Protein AF-X1VZT0-F1 (afdb_monomer)

Solvent-accessible surface area (backbone atoms only — not comparable to full-atom values): 5248 Å² total; per-residue (Å²): 135,85,82,82,69,74,64,85,53,89,99,48,83,54,61,50,88,74,33,56,76,38,57,56,47,76,29,80,21,68,73,40,55,67,78,72,70,45,52,60,78,23,40,93,92,36,34,26,45,52,53,44,31,36,26,55,13,73,58,101,50,44,72,42,79,43,82,56,90,55,36,68,47,81,44,73,59,50,76,43,74,55,82,79,135

Sequence (85 aa):
MAETYGKQINEKVILYQDFRVNTSITINGDADFAKYKLPGNGSIHNPFLIKDLFIETTNISGIYISSTTKNFIIQNCYVEAKEYG

Nearest PDB structures (foldseek):
  7xza-assembly2_B  TM=6.521E-01  e=3.343E+00  Flavobacteriaceae bacterium SA-0082
  7xze-assembly2_B  TM=6.634E-01  e=6.364E+00  Flavobacteriaceae bacterium SA-0082

Radius of gyration: 14.39 Å; Cα contacts (8 Å, |Δi|>4): 148; chains: 1; bounding box: 34×38×42 Å

Structure (mmCIF, N/CA/C/O backbone):
data_AF-X1VZT0-F1
#
_entry.id   AF-X1VZT0-F1
#
loop_
_atom_site.group_PDB
_atom_site.id
_atom_site.type_symbol
_atom_site.label_atom_id
_atom_site.label_alt_id
_atom_site.label_comp_id
_atom_site.label_asym_id
_atom_site.label_entity_id
_atom_site.label_seq_id
_atom_site.pdbx_PDB_ins_code
_atom_site.Cartn_x
_atom_site.Cartn_y
_atom_site.Cartn_z
_atom_site.occupancy
_atom_site.B_iso_or_equiv
_atom_site.auth_seq_id
_atom_site.auth_comp_id
_atom_site.auth_asym_id
_atom_site.auth_atom_id
_atom_site.pdbx_PDB_model_num
ATOM 1 N N . MET A 1 1 ? -5.083 -8.847 -28.636 1.00 37.84 1 MET A N 1
ATOM 2 C CA . MET A 1 1 ? -4.482 -10.093 -28.121 1.00 37.84 1 MET A CA 1
ATOM 3 C C . MET A 1 1 ? -3.974 -9.762 -26.730 1.00 37.84 1 MET A C 1
ATOM 5 O O . MET A 1 1 ? -3.166 -8.853 -26.622 1.00 37.84 1 MET A O 1
ATOM 9 N N . ALA A 1 2 ? -4.557 -10.343 -25.680 1.00 36.12 2 ALA A N 1
ATOM 10 C CA . ALA A 1 2 ? -4.126 -10.095 -24.305 1.00 36.12 2 ALA A CA 1
ATOM 11 C C . ALA A 1 2 ? -3.049 -11.128 -23.958 1.00 36.12 2 ALA A C 1
ATOM 13 O O . ALA A 1 2 ? -3.342 -12.320 -23.869 1.00 36.12 2 ALA A O 1
ATOM 14 N N . GLU A 1 3 ? -1.801 -10.687 -23.843 1.00 40.34 3 GLU A N 1
ATOM 15 C CA . GLU A 1 3 ? -0.696 -11.545 -23.423 1.00 40.34 3 GLU A CA 1
ATOM 16 C C . GLU A 1 3 ? -0.846 -11.848 -21.929 1.00 40.34 3 GLU A C 1
ATOM 18 O O . GLU A 1 3 ? -0.893 -10.952 -21.087 1.00 40.34 3 GLU A O 1
ATOM 23 N N . THR A 1 4 ? -0.997 -13.133 -21.610 1.00 43.03 4 THR A N 1
ATOM 24 C CA . THR A 1 4 ? -1.085 -13.621 -20.233 1.00 43.03 4 THR A CA 1
ATOM 25 C C . THR A 1 4 ? 0.336 -13.816 -19.721 1.00 43.03 4 THR A C 1
ATOM 27 O O . THR A 1 4 ? 0.999 -14.781 -20.092 1.00 43.03 4 THR A O 1
ATOM 30 N N . TYR A 1 5 ? 0.816 -12.897 -18.890 1.00 47.25 5 TYR A N 1
ATOM 31 C CA . TYR A 1 5 ? 2.050 -13.091 -18.130 1.00 47.25 5 TYR A CA 1
ATOM 32 C C . TYR A 1 5 ? 1.734 -14.044 -16.968 1.00 47.25 5 TYR A C 1
ATOM 34 O O . TYR A 1 5 ? 0.633 -13.980 -16.432 1.00 47.25 5 TYR A O 1
ATOM 42 N N . GLY A 1 6 ? 2.630 -14.988 -16.659 1.00 46.81 6 GLY A N 1
ATOM 43 C CA . GLY A 1 6 ? 2.475 -16.099 -15.704 1.00 46.81 6 GLY A CA 1
ATOM 44 C C . GLY A 1 6 ? 3.819 -16.395 -15.025 1.00 46.81 6 GLY A C 1
ATOM 45 O O . GLY A 1 6 ? 4.809 -16.553 -15.730 1.00 46.81 6 GLY A O 1
ATOM 46 N N . LYS A 1 7 ? 3.888 -16.440 -13.683 1.00 48.66 7 LYS A N 1
ATOM 47 C CA . LYS A 1 7 ? 5.109 -16.718 -12.913 1.00 48.66 7 LYS A CA 1
ATOM 48 C C . LYS A 1 7 ? 4.829 -17.946 -12.082 1.00 48.66 7 LYS A C 1
ATOM 50 O O . LYS A 1 7 ? 3.927 -17.974 -11.249 1.00 48.66 7 LYS A O 1
ATOM 55 N N . GLN A 1 8 ? 5.590 -18.987 -12.372 1.00 42.06 8 GLN A N 1
ATOM 56 C CA . GLN A 1 8 ? 5.482 -20.264 -11.702 1.00 42.06 8 GLN A CA 1
ATOM 57 C C . GLN A 1 8 ? 6.160 -20.150 -10.334 1.00 42.06 8 GLN A C 1
ATOM 59 O O . GLN A 1 8 ? 7.384 -20.079 -10.248 1.00 42.06 8 GLN A O 1
ATOM 64 N N . ILE A 1 9 ? 5.364 -20.123 -9.265 1.00 48.62 9 ILE A N 1
ATOM 65 C CA . ILE A 1 9 ? 5.841 -20.392 -7.907 1.00 48.62 9 ILE A CA 1
ATOM 66 C C . ILE A 1 9 ? 5.254 -21.742 -7.486 1.00 48.62 9 ILE A C 1
ATOM 68 O O . ILE A 1 9 ? 4.042 -21.904 -7.444 1.00 48.62 9 ILE A O 1
ATOM 72 N N . ASN A 1 10 ? 6.1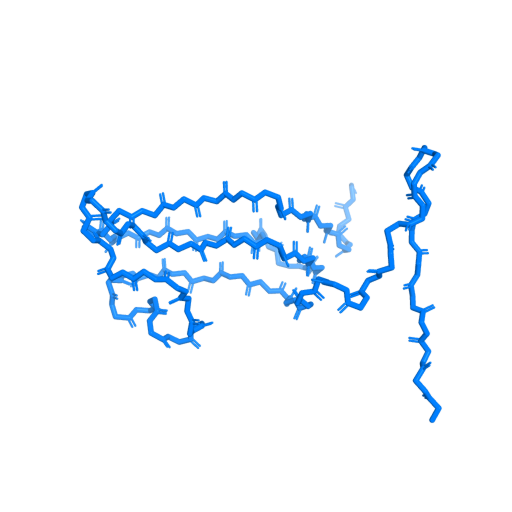33 -22.733 -7.320 1.00 42.53 10 ASN A N 1
ATOM 73 C CA . ASN A 1 10 ? 5.925 -24.087 -6.790 1.00 42.53 10 ASN A CA 1
ATOM 74 C C . ASN A 1 10 ? 4.456 -24.575 -6.698 1.00 42.53 10 ASN A C 1
ATOM 76 O O . ASN A 1 10 ? 3.707 -24.207 -5.798 1.00 42.53 10 ASN A O 1
ATOM 80 N N . GLU A 1 11 ? 4.086 -25.439 -7.649 1.00 47.44 11 GLU A N 1
ATOM 81 C CA . GLU A 1 11 ? 2.848 -26.244 -7.740 1.00 47.44 11 GLU A CA 1
ATOM 82 C C . GLU A 1 11 ? 1.496 -25.521 -7.880 1.00 47.44 11 GLU A C 1
ATOM 84 O O . GLU A 1 11 ? 0.499 -26.179 -8.177 1.00 47.44 11 GLU A O 1
ATOM 89 N N . LYS A 1 12 ? 1.431 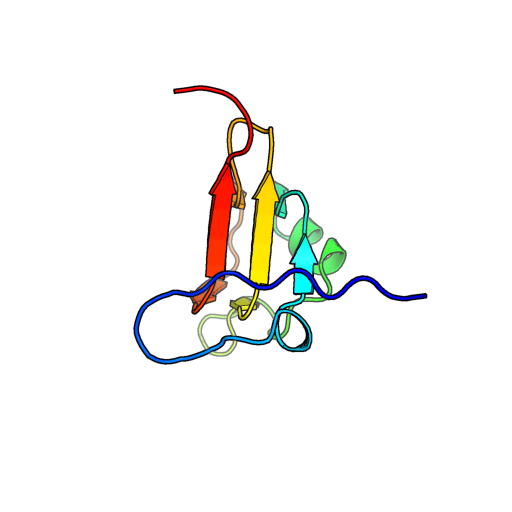-24.185 -7.810 1.00 41.34 12 LYS A N 1
ATOM 90 C CA . LYS A 1 12 ? 0.204 -23.439 -8.135 1.00 41.34 12 LYS A CA 1
ATOM 91 C C . LYS A 1 12 ? 0.477 -22.401 -9.217 1.00 41.34 12 LYS A C 1
ATOM 93 O O . LYS A 1 12 ? 1.121 -21.385 -8.978 1.00 41.34 12 LYS A O 1
ATOM 98 N N . VAL A 1 13 ? -0.042 -22.644 -10.421 1.00 49.00 13 VAL A N 1
ATOM 99 C CA . VAL A 1 13 ? -0.112 -21.616 -11.468 1.00 49.00 13 VAL A CA 1
ATOM 100 C C . VAL A 1 13 ? -1.088 -20.549 -10.978 1.00 49.00 13 VAL A C 1
ATOM 102 O O . VAL A 1 13 ? -2.302 -20.713 -11.075 1.00 49.00 13 VAL A O 1
ATOM 105 N N . ILE A 1 14 ? -0.565 -19.479 -10.383 1.00 53.84 14 ILE A N 1
ATOM 106 C CA . ILE A 1 14 ? -1.359 -18.293 -10.083 1.00 53.84 14 ILE A CA 1
ATOM 107 C C . ILE A 1 14 ? -1.562 -17.573 -11.413 1.00 53.84 14 ILE A C 1
ATOM 109 O O . ILE A 1 14 ? -0.622 -17.030 -11.994 1.00 53.84 14 ILE A O 1
ATOM 113 N N . LEU A 1 15 ? -2.789 -17.615 -11.927 1.00 50.69 15 LEU A N 1
ATOM 114 C CA . LEU A 1 15 ? -3.159 -16.814 -13.082 1.00 50.69 15 LEU A CA 1
ATOM 115 C C . LEU A 1 15 ? -3.180 -15.353 -12.624 1.00 50.69 15 LEU A C 1
ATOM 117 O O . LEU A 1 15 ? -3.966 -14.979 -11.758 1.00 50.69 15 LEU A O 1
ATOM 121 N N . TYR A 1 16 ? -2.337 -14.507 -13.215 1.00 51.91 16 TYR A N 1
ATOM 122 C CA . TYR A 1 16 ? -2.303 -13.067 -12.923 1.00 51.91 16 TYR A CA 1
ATOM 123 C C . TYR A 1 16 ? -3.623 -12.340 -13.191 1.00 51.91 16 TYR A C 1
ATOM 125 O O . TYR A 1 16 ? -3.760 -11.177 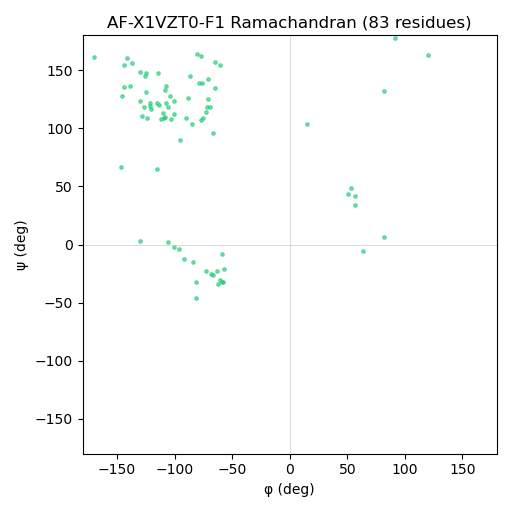-12.832 1.00 51.91 16 TYR A O 1
ATOM 133 N N . GLN A 1 17 ? -4.599 -13.012 -13.803 1.00 50.41 17 GLN A N 1
ATOM 134 C CA . GLN A 1 17 ? -5.945 -12.478 -13.973 1.00 50.41 17 GLN A CA 1
ATOM 135 C C . GLN A 1 17 ? -6.664 -12.228 -12.638 1.00 50.41 17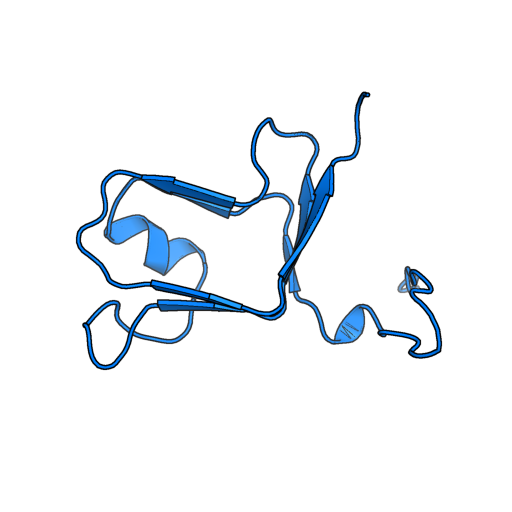 GLN A C 1
ATOM 137 O O . GLN A 1 17 ? -7.548 -11.377 -12.598 1.00 50.41 17 GLN A O 1
ATOM 142 N N . ASP A 1 18 ? -6.256 -12.895 -11.552 1.00 55.06 18 ASP A N 1
ATOM 143 C CA . ASP A 1 18 ? -6.835 -12.687 -10.217 1.00 55.06 18 ASP A CA 1
ATOM 144 C C . ASP A 1 18 ? -6.207 -11.503 -9.464 1.00 55.06 18 ASP A C 1
ATOM 146 O O . ASP A 1 18 ? -6.764 -11.021 -8.477 1.00 55.06 18 ASP A O 1
ATOM 150 N N . PHE A 1 19 ? -5.052 -11.017 -9.925 1.00 59.41 19 PHE A N 1
ATOM 151 C CA . PHE A 1 19 ? -4.299 -9.956 -9.269 1.00 59.41 19 PHE A CA 1
ATOM 152 C C . PHE A 1 19 ? -4.461 -8.632 -10.010 1.00 59.41 19 PHE A C 1
ATOM 154 O O . PHE A 1 19 ? -4.181 -8.516 -11.204 1.00 59.41 19 PHE A O 1
ATOM 161 N N . ARG A 1 20 ? -4.845 -7.574 -9.287 1.00 65.88 20 ARG A N 1
ATOM 162 C CA . ARG A 1 20 ? -4.825 -6.224 -9.864 1.00 65.88 20 ARG A CA 1
ATOM 163 C C . ARG A 1 20 ? -3.370 -5.767 -9.982 1.00 65.88 20 ARG A C 1
ATOM 165 O O . ARG A 1 20 ? -2.706 -5.556 -8.966 1.00 65.88 20 ARG A O 1
ATOM 172 N N . VAL A 1 21 ? -2.897 -5.600 -11.217 1.00 62.84 21 VAL A N 1
ATOM 173 C CA . VAL A 1 21 ? -1.545 -5.102 -11.500 1.00 62.84 21 VAL A CA 1
ATOM 174 C C . VAL A 1 21 ? -1.461 -3.616 -11.151 1.00 62.84 21 VAL A C 1
ATOM 176 O O . VAL A 1 21 ? -2.261 -2.816 -11.637 1.00 62.84 21 VAL A O 1
ATOM 179 N N . ASN A 1 22 ? -0.499 -3.245 -10.307 1.00 72.19 22 ASN A N 1
ATOM 180 C CA . ASN A 1 22 ? -0.170 -1.850 -10.005 1.00 72.19 22 ASN A CA 1
ATOM 181 C C . ASN A 1 22 ? 1.336 -1.622 -10.142 1.00 72.19 22 ASN A C 1
ATOM 183 O O . ASN A 1 22 ? 2.130 -2.507 -9.847 1.00 72.19 22 ASN A O 1
ATOM 187 N N . THR A 1 23 ? 1.729 -0.415 -10.543 1.00 80.06 23 THR A N 1
ATOM 188 C CA . THR A 1 23 ? 3.146 -0.035 -10.624 1.00 80.06 23 THR A CA 1
ATOM 189 C C . THR A 1 23 ? 3.713 0.372 -9.266 1.00 80.06 23 THR A C 1
ATOM 191 O O . THR A 1 23 ? 4.876 0.128 -8.987 1.00 80.06 23 THR A O 1
ATOM 194 N N . SER A 1 24 ? 2.893 0.967 -8.397 1.00 89.75 24 SER A N 1
ATOM 195 C CA . SER A 1 24 ? 3.165 1.178 -6.970 1.00 89.75 24 SER A CA 1
ATOM 196 C C . SER A 1 24 ? 1.899 1.660 -6.250 1.00 89.75 24 SER A C 1
ATOM 198 O O . SER A 1 24 ? 0.944 2.137 -6.873 1.00 89.75 24 SER A O 1
ATOM 200 N N . ILE A 1 25 ? 1.875 1.530 -4.923 1.00 93.12 25 ILE A N 1
ATOM 201 C CA . ILE A 1 25 ? 0.860 2.122 -4.045 1.00 93.12 25 ILE A CA 1
ATOM 202 C C . ILE A 1 25 ? 1.553 3.153 -3.155 1.00 93.12 25 ILE A C 1
ATOM 204 O O . ILE A 1 25 ? 2.443 2.798 -2.387 1.00 93.12 25 ILE A O 1
ATOM 208 N N . THR A 1 26 ? 1.112 4.406 -3.218 1.00 95.12 26 THR A N 1
ATOM 209 C CA . THR A 1 26 ? 1.643 5.510 -2.414 1.00 95.12 26 THR A CA 1
ATOM 210 C C . THR A 1 26 ? 0.486 6.210 -1.714 1.00 95.12 26 THR A C 1
ATOM 212 O O . THR A 1 26 ? -0.326 6.877 -2.351 1.00 95.12 26 THR A O 1
ATOM 215 N N . ILE A 1 27 ? 0.416 6.054 -0.397 1.00 96.38 27 ILE A N 1
ATOM 216 C CA . ILE A 1 27 ? -0.560 6.702 0.478 1.00 96.38 27 ILE A CA 1
ATOM 217 C C . ILE A 1 27 ? 0.204 7.705 1.345 1.00 96.38 27 ILE A C 1
ATOM 219 O O . ILE A 1 27 ? 0.928 7.297 2.248 1.00 96.38 27 ILE A O 1
ATOM 223 N N . ASN A 1 28 ? 0.047 9.005 1.102 1.00 96.69 28 ASN A N 1
ATOM 224 C CA . ASN A 1 28 ? 0.629 10.058 1.935 1.00 96.69 28 ASN A CA 1
ATOM 225 C C . ASN A 1 28 ? -0.479 10.881 2.605 1.00 96.69 28 ASN A C 1
ATOM 227 O O . ASN A 1 28 ? -0.669 12.064 2.323 1.00 96.69 28 ASN A O 1
ATOM 231 N N . GLY A 1 29 ? -1.239 10.219 3.475 1.00 97.19 29 GLY A N 1
ATOM 232 C CA . GLY A 1 29 ? -2.370 10.803 4.189 1.00 97.19 29 GLY A CA 1
ATOM 233 C C . GLY A 1 29 ? -3.708 10.117 3.935 1.00 97.19 29 GLY A C 1
ATOM 234 O O . GLY A 1 29 ? -3.897 9.372 2.975 1.00 97.19 29 GLY A O 1
ATOM 235 N N . ASP A 1 30 ? -4.669 10.396 4.815 1.00 97.44 30 ASP A N 1
ATOM 236 C CA . ASP A 1 30 ? -5.978 9.727 4.849 1.00 97.44 30 ASP A CA 1
ATOM 237 C C . ASP A 1 30 ? -6.778 9.874 3.545 1.00 97.44 30 ASP A C 1
ATOM 239 O O . ASP A 1 30 ? -7.522 8.970 3.165 1.00 97.44 30 ASP A O 1
ATOM 243 N N . ALA A 1 31 ? -6.618 10.997 2.842 1.00 95.38 31 ALA A N 1
ATOM 244 C CA . ALA A 1 31 ? -7.312 11.254 1.584 1.00 95.38 31 ALA A CA 1
ATOM 245 C C . ALA A 1 31 ? -6.834 10.338 0.442 1.00 95.38 31 ALA A C 1
ATOM 247 O O . ALA A 1 31 ? -7.593 10.059 -0.489 1.00 95.38 31 ALA A O 1
ATOM 248 N N . ASP A 1 32 ? -5.602 9.828 0.515 1.00 96.06 32 ASP A N 1
ATOM 249 C CA . ASP A 1 32 ? -5.000 9.058 -0.572 1.00 96.06 32 ASP A CA 1
ATOM 250 C C . ASP A 1 32 ? -5.597 7.656 -0.712 1.00 96.06 32 ASP A C 1
ATOM 252 O O . ASP A 1 32 ? -5.600 7.102 -1.811 1.00 96.06 32 ASP A O 1
ATOM 256 N N . PHE A 1 33 ? -6.199 7.106 0.347 1.00 93.19 33 PHE A N 1
ATOM 257 C CA . PHE A 1 33 ? -6.893 5.814 0.283 1.00 93.19 33 PHE A CA 1
ATOM 258 C C . PHE A 1 33 ? -8.023 5.802 -0.755 1.00 93.19 33 PHE A C 1
ATOM 260 O O . PHE A 1 33 ? -8.252 4.785 -1.416 1.00 93.19 33 PHE A O 1
ATOM 267 N N . ALA A 1 34 ? -8.686 6.944 -0.971 1.00 90.50 34 ALA A N 1
ATOM 268 C CA . ALA A 1 34 ? -9.749 7.069 -1.964 1.00 90.50 34 ALA A CA 1
ATOM 269 C C . ALA A 1 34 ? -9.239 6.913 -3.411 1.00 90.50 34 ALA A C 1
ATOM 271 O O . ALA A 1 34 ? -9.990 6.456 -4.275 1.00 90.50 34 ALA A O 1
ATOM 272 N N . LYS A 1 35 ? -7.956 7.217 -3.678 1.00 92.19 35 LYS A N 1
ATOM 273 C CA . LYS A 1 35 ? -7.340 7.108 -5.017 1.00 92.19 35 LYS A CA 1
ATOM 274 C C . LYS A 1 35 ? -7.342 5.670 -5.534 1.00 92.19 35 LYS A C 1
ATOM 276 O O . LYS A 1 35 ? -7.501 5.431 -6.729 1.00 92.19 35 LYS A O 1
ATOM 281 N N . TYR A 1 36 ? -7.199 4.705 -4.629 1.00 87.75 36 TYR A N 1
ATOM 282 C CA . TYR A 1 36 ? -7.001 3.299 -4.975 1.00 87.75 36 TYR A CA 1
ATOM 283 C C . TYR A 1 36 ? -8.292 2.472 -4.970 1.00 87.75 36 TYR A C 1
ATOM 285 O O . TYR A 1 36 ? -8.262 1.308 -5.382 1.00 87.75 36 TYR A O 1
ATOM 293 N N . LYS A 1 37 ? -9.430 3.079 -4.588 1.00 87.69 37 LYS A N 1
ATOM 294 C CA . LYS A 1 37 ? -10.744 2.418 -4.451 1.00 87.69 37 LYS A CA 1
ATOM 295 C C . LYS A 1 37 ? -10.657 1.145 -3.597 1.00 87.69 37 LYS A C 1
ATOM 297 O O . LYS A 1 37 ? -11.180 0.097 -3.970 1.00 87.69 37 LYS A O 1
ATOM 302 N N . LEU A 1 38 ? -9.929 1.236 -2.486 1.00 90.50 38 LEU A N 1
ATOM 303 C CA . LEU A 1 38 ? -9.707 0.111 -1.583 1.00 90.50 38 LEU A CA 1
ATOM 304 C C . LEU A 1 38 ? -11.003 -0.217 -0.826 1.00 90.50 38 LEU A C 1
ATOM 306 O O . LEU A 1 38 ? -11.721 0.706 -0.435 1.00 90.50 38 LEU A O 1
ATOM 310 N N . PRO A 1 39 ? -11.305 -1.504 -0.584 1.00 93.56 39 PRO A N 1
ATOM 311 C CA . PRO A 1 39 ? -12.355 -1.888 0.349 1.00 93.56 39 PRO A CA 1
ATOM 312 C C . PRO A 1 39 ? -12.055 -1.369 1.759 1.00 93.56 39 PRO A C 1
ATOM 314 O O . PRO A 1 39 ? -10.893 -1.201 2.129 1.00 93.56 39 PRO A O 1
ATOM 317 N N . GLY A 1 40 ? -13.105 -1.187 2.557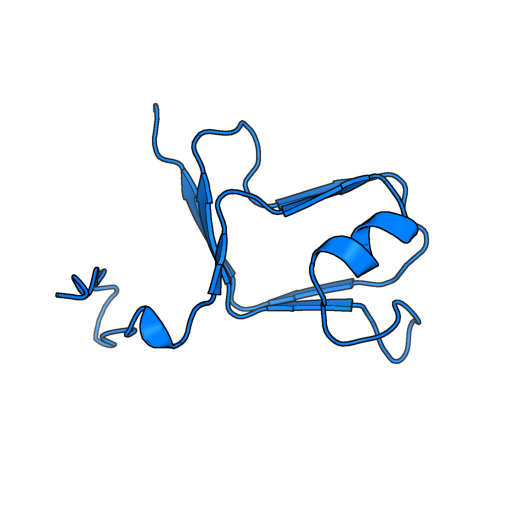 1.00 95.44 40 GLY A N 1
ATOM 318 C CA . GLY A 1 40 ? -13.006 -0.691 3.930 1.00 95.44 40 GLY A CA 1
ATOM 319 C C . GLY A 1 40 ? -13.126 0.829 4.043 1.00 95.44 40 GLY A C 1
ATOM 320 O O . GLY A 1 40 ? -13.304 1.532 3.051 1.00 95.44 40 GLY A O 1
ATOM 321 N N . ASN A 1 41 ? -13.089 1.340 5.276 1.00 96.06 41 ASN A N 1
ATOM 322 C CA . ASN A 1 41 ? -13.218 2.778 5.557 1.00 96.06 41 ASN A CA 1
ATOM 323 C C . ASN A 1 41 ? -12.125 3.336 6.487 1.00 96.06 41 ASN A C 1
ATOM 325 O O . ASN A 1 41 ? -12.162 4.512 6.857 1.00 96.06 41 ASN A O 1
ATOM 329 N N . GLY A 1 42 ? -11.168 2.498 6.888 1.00 96.81 42 GLY A N 1
ATOM 330 C CA . GLY A 1 42 ? -10.041 2.895 7.725 1.00 96.81 42 GLY A CA 1
ATOM 331 C C . GLY A 1 42 ? -10.335 2.968 9.226 1.00 96.81 42 GLY A C 1
ATOM 332 O O . GLY A 1 42 ? -9.479 3.413 9.994 1.00 96.81 42 GLY A O 1
ATOM 333 N N . SER A 1 43 ? -11.520 2.547 9.674 1.00 98.06 43 SER A N 1
ATOM 334 C CA . SER A 1 43 ? -11.811 2.380 11.105 1.00 98.06 43 SER A CA 1
ATOM 335 C C . SER A 1 43 ? -11.182 1.096 11.654 1.00 98.06 43 SER A C 1
ATOM 337 O O . SER A 1 43 ? -10.852 0.188 10.896 1.00 98.06 43 SER A O 1
ATOM 339 N N . ILE A 1 44 ? -11.049 0.988 12.977 1.00 97.50 44 ILE A N 1
ATOM 340 C CA . ILE A 1 44 ? -10.467 -0.199 13.628 1.00 97.50 44 ILE A CA 1
ATOM 341 C C . ILE A 1 44 ? -11.252 -1.490 13.337 1.00 97.50 44 ILE A C 1
ATOM 343 O O . ILE A 1 44 ? -10.672 -2.567 13.257 1.00 97.50 44 ILE A O 1
ATOM 347 N N . HIS A 1 45 ? -12.567 -1.378 13.129 1.00 97.88 45 HIS A N 1
ATOM 348 C CA . HIS A 1 45 ? -13.442 -2.509 12.809 1.00 97.88 45 HIS A CA 1
ATOM 349 C C . HIS A 1 45 ? -13.602 -2.745 11.302 1.00 97.88 45 HIS A C 1
ATOM 351 O O . HIS A 1 45 ? -14.138 -3.773 10.901 1.00 97.88 45 HIS A O 1
ATOM 357 N N . ASN A 1 46 ? -13.169 -1.797 10.467 1.00 97.75 46 ASN A N 1
ATOM 358 C CA . ASN A 1 46 ? -13.258 -1.889 9.012 1.00 97.75 46 ASN A CA 1
ATOM 359 C C . ASN A 1 46 ? -12.057 -1.184 8.346 1.00 97.75 46 ASN A C 1
ATOM 361 O O . ASN A 1 46 ? -12.220 -0.127 7.718 1.00 97.75 46 ASN A O 1
ATOM 365 N N . PRO A 1 47 ? -10.836 -1.720 8.531 1.00 98.06 47 PRO A N 1
ATOM 366 C CA . PRO A 1 47 ? -9.615 -1.130 7.992 1.00 98.06 47 PRO A CA 1
ATOM 367 C C . PRO A 1 47 ? -9.618 -1.153 6.461 1.00 98.06 47 PRO A C 1
ATOM 369 O O . PRO A 1 47 ? -10.297 -1.970 5.842 1.00 98.06 47 PRO A O 1
ATOM 372 N N . PHE A 1 48 ? -8.838 -0.272 5.833 1.00 98.00 48 PHE A N 1
ATOM 373 C CA . PHE A 1 48 ? -8.627 -0.344 4.388 1.00 98.00 48 PHE A CA 1
ATOM 374 C C . PHE A 1 48 ? -7.886 -1.627 4.007 1.00 98.00 48 PHE A C 1
ATOM 376 O O . PHE A 1 48 ? -6.881 -1.968 4.628 1.00 98.00 48 PHE A O 1
ATOM 383 N N . LEU A 1 49 ? -8.355 -2.322 2.971 1.00 96.50 49 LEU A N 1
ATOM 384 C CA . LEU A 1 49 ? -7.755 -3.576 2.518 1.00 96.50 49 LEU A CA 1
ATOM 385 C C . LEU A 1 49 ? -6.919 -3.360 1.257 1.00 96.50 49 LEU A C 1
ATOM 387 O O . LEU A 1 49 ? -7.454 -3.182 0.164 1.00 96.50 49 LEU A O 1
ATOM 391 N N . ILE A 1 50 ? -5.600 -3.426 1.407 1.00 94.81 50 ILE A N 1
ATOM 392 C CA . ILE A 1 50 ? -4.643 -3.489 0.300 1.00 94.81 50 ILE A CA 1
ATOM 393 C C . ILE A 1 50 ? -4.343 -4.972 0.089 1.00 94.81 50 ILE A C 1
ATOM 395 O O . ILE A 1 50 ? -3.473 -5.535 0.755 1.00 94.81 50 ILE A O 1
ATOM 399 N N . LYS A 1 51 ? -5.127 -5.627 -0.771 1.00 91.88 51 LYS A N 1
ATOM 400 C CA . LYS A 1 51 ? -5.072 -7.081 -0.930 1.00 91.88 51 LYS A CA 1
ATOM 401 C C . LYS A 1 51 ? -5.119 -7.551 -2.370 1.00 91.88 51 LYS A C 1
ATOM 403 O O . LYS A 1 51 ? -5.666 -6.850 -3.219 1.00 91.88 51 LYS A O 1
ATOM 408 N N . ASP A 1 52 ? -4.587 -8.750 -2.595 1.00 89.19 52 ASP A N 1
ATOM 409 C CA . ASP A 1 52 ? -4.632 -9.447 -3.883 1.00 89.19 52 ASP A CA 1
ATOM 410 C C . ASP A 1 52 ? -4.022 -8.587 -5.015 1.00 89.19 52 ASP A C 1
ATOM 412 O O . ASP A 1 52 ? -4.558 -8.475 -6.120 1.00 89.19 52 ASP A O 1
ATOM 416 N N . LEU A 1 53 ? -2.892 -7.922 -4.719 1.00 87.25 53 LEU A N 1
ATOM 417 C CA . LEU A 1 53 ? -2.173 -7.055 -5.663 1.00 87.25 53 LEU A CA 1
ATOM 418 C C . LEU A 1 53 ? -0.861 -7.686 -6.128 1.00 87.25 53 LEU A C 1
ATOM 420 O O . LEU A 1 53 ? -0.067 -8.148 -5.310 1.00 87.25 53 LEU A O 1
ATOM 424 N N . PHE A 1 54 ? -0.622 -7.656 -7.437 1.00 88.75 54 PHE A N 1
ATOM 425 C CA . PHE A 1 54 ? 0.704 -7.884 -8.000 1.00 88.75 54 PHE A CA 1
ATOM 426 C C . PHE A 1 54 ? 1.291 -6.515 -8.333 1.00 88.75 54 PHE A C 1
ATOM 428 O O . PHE A 1 54 ? 0.762 -5.788 -9.175 1.00 88.75 54 PHE A O 1
ATOM 435 N N . ILE A 1 55 ? 2.330 -6.132 -7.603 1.00 87.88 55 ILE A N 1
ATOM 436 C CA . ILE A 1 55 ? 2.970 -4.831 -7.715 1.00 87.88 55 ILE A CA 1
ATOM 437 C C . ILE A 1 55 ? 4.313 -5.030 -8.380 1.00 87.88 55 ILE A C 1
ATOM 439 O O . ILE A 1 55 ? 5.230 -5.571 -7.772 1.00 87.88 55 ILE A O 1
ATOM 443 N N . GLU A 1 56 ? 4.416 -4.564 -9.613 1.00 88.38 56 GLU A N 1
ATOM 444 C CA . GLU A 1 56 ? 5.656 -4.580 -10.370 1.00 88.38 56 GLU A CA 1
ATOM 445 C C . GLU A 1 56 ? 6.169 -3.148 -10.489 1.00 88.38 56 GLU A C 1
ATOM 447 O O . GLU A 1 56 ? 5.560 -2.320 -11.164 1.00 88.38 56 GLU A O 1
ATOM 452 N N . THR A 1 57 ? 7.256 -2.838 -9.786 1.00 85.12 57 THR A N 1
ATOM 453 C CA . THR A 1 57 ? 7.735 -1.463 -9.606 1.00 85.12 57 THR A CA 1
ATOM 454 C C . THR A 1 57 ? 9.186 -1.313 -10.041 1.00 85.12 57 THR A C 1
ATOM 456 O O . THR A 1 57 ? 9.987 -2.221 -9.858 1.00 85.12 57 THR A O 1
ATOM 459 N N . THR A 1 58 ? 9.539 -0.142 -10.564 1.00 85.69 58 THR A N 1
ATOM 460 C CA . THR A 1 58 ? 10.933 0.324 -10.686 1.00 85.69 58 THR A CA 1
ATOM 461 C C . THR A 1 58 ? 11.253 1.413 -9.648 1.00 85.69 58 THR A C 1
ATOM 463 O O . THR A 1 58 ? 12.340 1.983 -9.628 1.00 85.69 58 THR A O 1
ATOM 466 N N . ASN A 1 59 ? 10.289 1.747 -8.778 1.00 83.12 59 ASN A N 1
ATOM 467 C CA . ASN A 1 59 ? 10.464 2.743 -7.724 1.00 83.12 59 ASN A CA 1
ATOM 468 C C . ASN A 1 59 ? 11.193 2.151 -6.513 1.00 83.12 59 ASN A C 1
ATOM 470 O O . ASN A 1 59 ? 11.166 0.946 -6.277 1.00 83.12 59 ASN A O 1
ATOM 474 N N . ILE A 1 60 ? 11.696 3.039 -5.650 1.00 85.81 60 ILE A N 1
ATOM 475 C CA . ILE A 1 60 ? 12.291 2.684 -4.349 1.00 85.81 60 ILE A CA 1
ATOM 476 C C . ILE A 1 60 ? 11.346 1.897 -3.419 1.00 85.81 60 ILE A C 1
ATOM 478 O O . ILE A 1 60 ? 11.809 1.228 -2.502 1.00 85.81 60 ILE A O 1
ATOM 482 N N . SER A 1 61 ? 10.030 1.984 -3.646 1.00 89.56 61 SER A N 1
ATOM 483 C CA . SER A 1 61 ? 8.996 1.331 -2.841 1.00 89.56 61 SER A CA 1
ATOM 484 C C . SER A 1 61 ? 7.898 0.757 -3.737 1.00 89.56 61 SER A C 1
ATOM 486 O O . SER A 1 61 ? 7.416 1.428 -4.651 1.00 89.56 61 SER A O 1
ATOM 488 N N . GLY A 1 62 ? 7.450 -0.467 -3.441 1.00 91.44 62 GLY A N 1
ATOM 489 C CA . GLY A 1 62 ? 6.238 -1.042 -4.040 1.00 91.44 62 GLY A CA 1
ATOM 490 C C . GLY A 1 62 ? 4.961 -0.559 -3.350 1.00 91.44 62 GLY A C 1
ATOM 491 O O . GLY A 1 62 ? 4.016 -0.135 -4.012 1.00 91.44 62 GLY A O 1
ATOM 492 N N . ILE A 1 63 ? 4.955 -0.569 -2.014 1.00 94.19 63 ILE A N 1
ATOM 493 C CA . ILE A 1 63 ? 3.890 -0.003 -1.178 1.00 94.19 63 ILE A CA 1
ATOM 494 C C . ILE A 1 63 ? 4.543 0.966 -0.192 1.00 94.19 63 ILE A C 1
ATOM 496 O O . ILE A 1 63 ? 5.363 0.558 0.626 1.00 94.19 63 ILE A O 1
ATOM 500 N N . TYR A 1 64 ? 4.176 2.239 -0.265 1.00 95.81 64 TYR A N 1
ATOM 501 C CA . TYR A 1 64 ? 4.610 3.284 0.650 1.00 95.81 64 TYR A CA 1
ATOM 502 C C . TYR A 1 64 ? 3.387 3.920 1.308 1.00 95.81 64 TYR A C 1
ATOM 504 O O . TYR A 1 64 ? 2.497 4.419 0.621 1.00 95.81 64 TYR A O 1
ATOM 512 N N . ILE A 1 65 ? 3.331 3.886 2.639 1.00 96.50 65 ILE A N 1
ATOM 513 C CA . ILE A 1 65 ? 2.233 4.459 3.422 1.00 96.50 65 ILE A CA 1
ATOM 514 C C . ILE A 1 65 ? 2.831 5.335 4.516 1.00 96.50 65 ILE A C 1
ATOM 516 O O . ILE A 1 65 ? 3.620 4.865 5.334 1.00 96.50 65 ILE A O 1
ATOM 520 N N . SER A 1 66 ? 2.437 6.602 4.540 1.00 97.81 66 SER A N 1
ATOM 521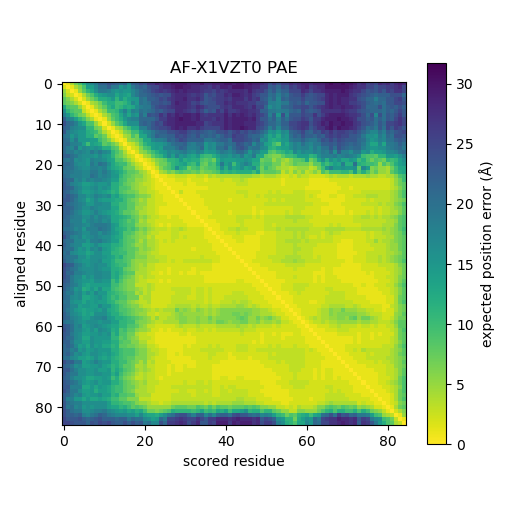 C CA . SER A 1 66 ? 2.885 7.598 5.508 1.00 97.81 66 SER A CA 1
ATOM 522 C C . SER A 1 66 ? 1.741 8.521 5.924 1.00 97.81 66 SER A C 1
ATOM 524 O O . SER A 1 66 ? 0.733 8.656 5.228 1.00 97.81 66 SER A O 1
ATOM 526 N N . SER A 1 67 ? 1.922 9.187 7.068 1.00 97.38 67 SER A N 1
ATOM 527 C CA . SER A 1 67 ? 1.097 10.326 7.502 1.00 97.38 67 SER A CA 1
ATOM 528 C C . SER A 1 67 ? -0.408 10.048 7.592 1.00 97.38 67 SER A C 1
ATOM 530 O O . SER A 1 67 ? -1.214 10.938 7.333 1.00 97.38 67 SER A O 1
ATOM 532 N N . THR A 1 68 ? -0.804 8.828 7.959 1.00 97.12 68 THR A N 1
ATOM 533 C CA . THR A 1 68 ? -2.216 8.443 8.076 1.00 97.12 68 THR A CA 1
ATOM 534 C C . THR A 1 68 ? -2.624 8.113 9.510 1.00 97.12 68 THR A C 1
ATOM 536 O O . THR A 1 68 ? -1.834 7.585 10.288 1.00 97.12 68 THR A O 1
ATOM 539 N N . THR A 1 69 ? -3.884 8.404 9.842 1.00 97.88 69 THR A N 1
ATOM 540 C CA . THR A 1 69 ? -4.552 7.979 11.084 1.00 97.88 69 THR A CA 1
ATOM 541 C C . THR A 1 69 ? -5.473 6.771 10.879 1.00 97.88 69 THR A C 1
ATOM 543 O O . THR A 1 69 ? -6.099 6.285 11.823 1.00 97.88 69 THR A O 1
ATOM 546 N N . LYS A 1 70 ? -5.597 6.290 9.637 1.00 98.00 70 LYS A N 1
ATOM 547 C CA . LYS A 1 70 ? -6.507 5.210 9.256 1.00 98.00 70 LYS A CA 1
ATOM 548 C C . LYS A 1 70 ? -5.856 3.851 9.457 1.00 98.00 70 LYS A C 1
ATOM 550 O O . LYS A 1 70 ? -4.670 3.660 9.216 1.00 98.00 70 LYS A O 1
ATOM 555 N N . ASN A 1 71 ? -6.676 2.887 9.856 1.00 98.06 71 ASN A N 1
ATOM 556 C CA . ASN A 1 71 ? -6.273 1.495 9.975 1.00 98.06 71 ASN A CA 1
ATOM 557 C C . ASN A 1 71 ? -6.267 0.850 8.586 1.00 98.06 71 ASN A C 1
ATOM 559 O O . ASN A 1 71 ? -7.182 1.071 7.790 1.00 98.06 71 ASN A O 1
ATOM 563 N N . PHE A 1 72 ? -5.265 0.027 8.301 1.00 97.75 72 PHE A N 1
ATOM 564 C CA . PHE A 1 72 ? -5.146 -0.688 7.036 1.00 97.75 72 PHE A CA 1
ATOM 565 C C . PHE A 1 72 ? -4.560 -2.083 7.252 1.00 97.75 72 PHE A C 1
ATOM 567 O O . PHE A 1 72 ? -3.843 -2.329 8.219 1.00 97.75 72 PHE A O 1
ATOM 574 N N . ILE A 1 73 ? -4.875 -2.994 6.337 1.00 97.75 73 ILE A N 1
ATOM 575 C CA . ILE A 1 73 ? -4.326 -4.347 6.278 1.00 97.75 73 ILE A CA 1
ATOM 576 C C . ILE A 1 73 ? -3.728 -4.541 4.889 1.00 97.75 73 ILE A C 1
ATOM 578 O O . ILE A 1 73 ? -4.381 -4.264 3.881 1.00 97.75 73 ILE A O 1
ATOM 582 N N . ILE A 1 74 ? -2.494 -5.038 4.852 1.00 95.75 74 ILE A N 1
ATOM 583 C CA . ILE A 1 74 ? -1.825 -5.477 3.628 1.00 95.75 74 ILE A CA 1
ATOM 584 C C . ILE A 1 74 ? -1.811 -7.004 3.649 1.00 95.75 74 ILE A C 1
ATOM 586 O O . ILE A 1 74 ? -1.253 -7.596 4.572 1.00 95.75 74 ILE A O 1
ATOM 590 N N . GLN A 1 75 ? -2.445 -7.649 2.670 1.00 94.62 75 GLN A N 1
ATOM 591 C CA . GLN A 1 75 ? -2.599 -9.106 2.663 1.00 94.62 75 GLN A CA 1
ATOM 592 C C . GLN A 1 75 ? -2.518 -9.677 1.251 1.00 94.62 75 GLN A C 1
ATOM 594 O O . GLN A 1 75 ? -3.179 -9.183 0.350 1.00 94.62 75 GLN A O 1
ATOM 599 N N . ASN A 1 76 ? -1.776 -10.774 1.077 1.00 90.88 76 ASN A N 1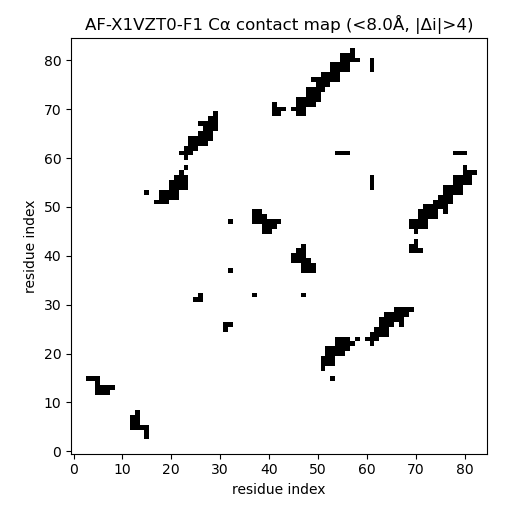
ATOM 600 C CA . ASN A 1 76 ? -1.671 -11.469 -0.210 1.00 90.88 76 ASN A CA 1
ATOM 601 C C . ASN A 1 76 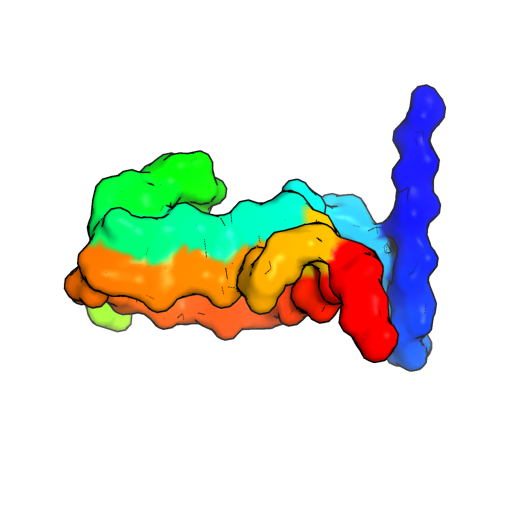? -1.268 -10.516 -1.353 1.00 90.88 76 ASN A C 1
ATOM 603 O O . ASN A 1 76 ? -1.912 -10.464 -2.393 1.00 90.88 76 ASN A O 1
ATOM 607 N N . CYS A 1 77 ? -0.232 -9.708 -1.129 1.00 89.81 77 CYS A N 1
ATOM 608 C CA . CYS A 1 77 ? 0.354 -8.860 -2.161 1.00 89.81 77 CYS A CA 1
ATOM 609 C C . CYS A 1 77 ? 1.711 -9.432 -2.561 1.00 89.81 77 CYS A C 1
ATOM 611 O O . CYS A 1 77 ? 2.508 -9.796 -1.695 1.00 89.81 77 CYS A O 1
ATOM 613 N N . TYR A 1 78 ? 1.985 -9.473 -3.858 1.00 89.44 78 TYR A N 1
ATOM 614 C CA . TYR A 1 78 ? 3.284 -9.850 -4.394 1.00 89.44 78 TYR A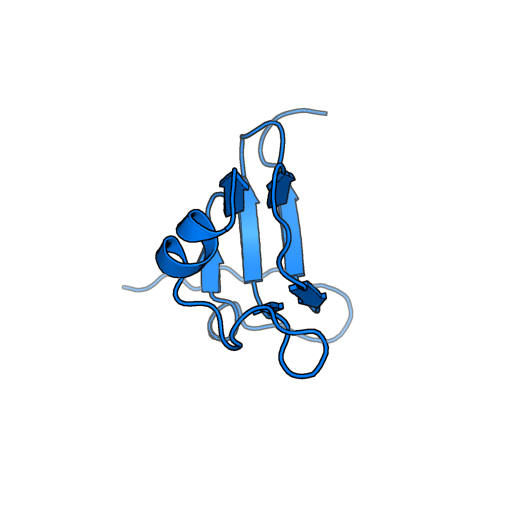 CA 1
ATOM 615 C C . TYR A 1 78 ? 3.969 -8.602 -4.937 1.00 89.44 78 TYR A C 1
ATOM 617 O O . TYR A 1 78 ? 3.405 -7.924 -5.791 1.00 89.44 78 TYR A O 1
ATOM 625 N N . VAL A 1 79 ? 5.152 -8.279 -4.420 1.00 88.94 79 VAL A N 1
ATOM 626 C CA . VAL A 1 79 ? 5.911 -7.091 -4.821 1.00 88.94 79 VAL A CA 1
ATOM 627 C C . VAL A 1 79 ? 7.179 -7.542 -5.533 1.00 88.94 79 VAL A C 1
ATOM 629 O O . VAL A 1 79 ? 7.999 -8.247 -4.950 1.00 88.94 79 VAL A O 1
ATOM 632 N N . GLU A 1 80 ? 7.328 -7.134 -6.786 1.00 86.56 80 GLU A N 1
ATOM 633 C CA . GLU A 1 80 ? 8.474 -7.419 -7.639 1.00 86.56 80 GLU A CA 1
ATOM 634 C C . GLU A 1 80 ? 9.108 -6.103 -8.087 1.00 86.56 80 GLU A C 1
ATOM 636 O O . GLU A 1 80 ? 8.461 -5.267 -8.717 1.00 86.56 80 GLU A O 1
ATOM 641 N N . ALA A 1 81 ? 10.376 -5.905 -7.731 1.00 84.88 81 ALA A N 1
ATOM 642 C CA . ALA A 1 81 ? 11.158 -4.789 -8.237 1.00 84.88 81 ALA A CA 1
ATOM 643 C C . ALA A 1 81 ? 11.836 -5.203 -9.550 1.00 84.88 81 ALA A C 1
ATOM 645 O O . ALA A 1 81 ? 12.541 -6.213 -9.592 1.00 84.88 81 ALA A O 1
ATOM 646 N N . LYS A 1 82 ? 11.631 -4.428 -10.615 1.00 75.06 82 LYS A N 1
ATOM 647 C CA . LYS A 1 82 ? 12.414 -4.507 -11.851 1.00 75.06 82 LYS A CA 1
ATOM 648 C C . LYS A 1 82 ? 13.426 -3.355 -11.797 1.00 75.06 82 LYS A C 1
ATOM 650 O O . LYS A 1 82 ? 12.991 -2.223 -11.668 1.00 75.06 82 LYS A O 1
ATOM 655 N N . GLU A 1 83 ? 14.729 -3.650 -11.899 1.00 67.50 83 GLU A N 1
ATOM 656 C CA . GLU A 1 83 ? 15.896 -2.732 -11.745 1.00 67.50 83 GLU A CA 1
ATOM 657 C C . GLU A 1 83 ? 16.332 -2.466 -10.282 1.00 67.50 83 GLU A C 1
ATOM 659 O O . GLU A 1 83 ? 15.500 -2.117 -9.456 1.00 67.50 83 GLU A O 1
ATOM 664 N N . TYR A 1 84 ? 17.597 -2.528 -9.838 1.00 52.62 84 TYR A N 1
ATOM 665 C CA . TYR A 1 84 ? 18.762 -3.395 -10.096 1.00 52.62 84 TYR A CA 1
ATOM 666 C C . TYR A 1 84 ? 19.211 -3.915 -8.712 1.00 52.62 84 TYR A C 1
ATOM 668 O O . TYR A 1 84 ? 19.106 -3.183 -7.724 1.00 52.62 84 TYR A O 1
ATOM 676 N N . GLY A 1 85 ? 19.688 -5.162 -8.647 1.00 50.22 85 GLY A N 1
ATOM 677 C CA . GLY A 1 85 ? 20.492 -5.643 -7.516 1.00 50.22 85 GLY A CA 1
ATOM 678 C C . GLY A 1 85 ? 21.878 -5.012 -7.486 1.00 50.22 85 GLY A C 1
ATOM 679 O O . GLY A 1 85 ? 22.320 -4.520 -8.550 1.00 50.22 85 GLY A O 1
#

Organism: NCBI:txid412755

Mean predicted aligned error: 9.34 Å

pLDDT: mean 80.25, std 20.26, range [36.12, 98.06]

Foldseek 3Di:
DDDFDWDDDPPDTDGCVQADEDQAAAAAEQVSLVVVVFWFRQDPVTATEQERHEHEYQDPHRYHHHDYPGHYDYYHYHYHHDDDD

Secondary structure (DSSP, 8-state):
-----EEEETTEEEEGGGSEEES-EEEESGGGGGGGT-SS-SBTTB-EEEESEEEEESSS-SEEEES--S-EEEES-EEEE-S--